Protein AF-A0A845YK27-F1 (afdb_monomer_lite)

Foldseek 3Di:
DDQDAWDWDDPDFQEIETAQEEPVGQAQEPNRVVRVVVVVVVVVVVPRHDYYHYAYYDPHSHPYHDPD

Secondary structure (DSSP, 8-state):
-------EEEEETTEEEEE---SSS-SB-TTHHHHHHHHHHHHHT-TT--EEEEE--SS-S---B---

pLDDT: mean 91.66, std 9.27, range [46.66, 98.0]

Sequence (68 aa):
MGTRELPIKIISDGIASIQIATDESPYEDVGFVPALNKAVEALKAEQTIRSIILEGDHRYFSAGGSRS

Radius of gyration: 12.43 Å; chains: 1; bounding box: 33×20×31 Å

Structure (mmCIF, N/CA/C/O backbone):
data_AF-A0A845YK27-F1
#
_entry.id   AF-A0A845YK27-F1
#
loop_
_atom_site.group_PDB
_atom_site.id
_atom_site.type_symbol
_atom_site.label_atom_id
_atom_site.label_alt_id
_atom_site.label_comp_id
_atom_site.label_asym_id
_atom_site.label_entity_id
_atom_site.label_seq_id
_atom_site.pdbx_PDB_ins_code
_atom_site.Cartn_x
_atom_site.Cartn_y
_atom_site.Cartn_z
_atom_site.occupancy
_atom_site.B_iso_or_equiv
_atom_site.auth_seq_id
_atom_site.auth_comp_id
_atom_site.auth_asym_id
_atom_site.auth_atom_id
_atom_site.pdbx_PDB_model_num
ATOM 1 N N . MET A 1 1 ? 15.212 14.522 -8.243 1.00 46.66 1 MET A N 1
ATOM 2 C CA . MET A 1 1 ? 14.555 13.234 -7.937 1.00 46.66 1 MET A CA 1
ATOM 3 C C . MET A 1 1 ? 13.114 13.540 -7.590 1.00 46.66 1 MET A C 1
ATOM 5 O O . MET A 1 1 ? 12.901 14.318 -6.670 1.00 46.66 1 MET A O 1
ATOM 9 N N . GLY A 1 2 ? 12.153 13.043 -8.370 1.00 54.34 2 GLY A N 1
ATOM 10 C CA . GLY A 1 2 ? 10.739 13.169 -8.011 1.00 54.34 2 GLY A CA 1
ATOM 11 C C . GLY A 1 2 ? 10.469 12.337 -6.762 1.00 54.34 2 GLY A C 1
ATOM 12 O O . GLY A 1 2 ? 10.960 11.217 -6.651 1.00 54.34 2 GLY A O 1
ATOM 13 N N . THR A 1 3 ? 9.758 12.895 -5.792 1.00 66.06 3 THR A N 1
ATOM 14 C CA . THR A 1 3 ? 9.312 12.149 -4.617 1.00 66.06 3 THR A CA 1
ATOM 15 C C . THR A 1 3 ? 8.217 11.183 -5.051 1.00 66.06 3 THR A C 1
ATOM 17 O O . THR A 1 3 ? 7.138 11.628 -5.433 1.00 66.06 3 THR A O 1
ATOM 20 N N . ARG A 1 4 ? 8.499 9.875 -5.026 1.00 85.50 4 ARG A N 1
ATOM 21 C CA . ARG A 1 4 ? 7.470 8.838 -5.171 1.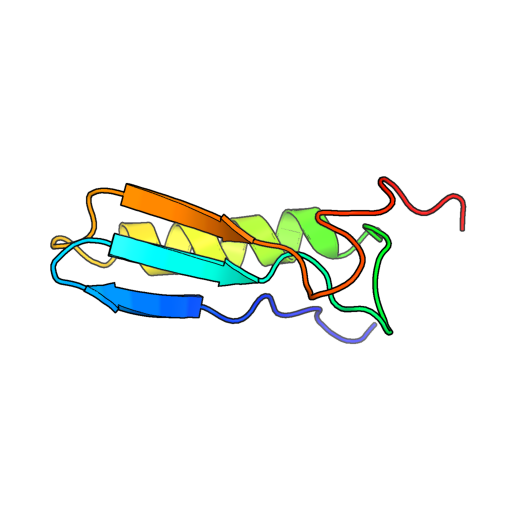00 85.50 4 ARG A CA 1
ATOM 22 C C . ARG A 1 4 ? 6.443 9.018 -4.055 1.00 85.50 4 ARG A C 1
ATOM 24 O O . ARG A 1 4 ? 6.814 9.223 -2.900 1.00 85.50 4 ARG A O 1
ATOM 31 N N . GLU A 1 5 ? 5.169 8.928 -4.401 1.00 90.75 5 GLU A N 1
ATOM 32 C CA . GLU A 1 5 ? 4.069 8.913 -3.440 1.00 90.75 5 GLU A CA 1
ATOM 33 C C . GLU A 1 5 ? 3.275 7.626 -3.633 1.00 90.75 5 GLU A C 1
ATOM 35 O O . GLU A 1 5 ? 3.078 7.184 -4.764 1.00 90.75 5 GLU A O 1
ATOM 40 N N . LEU A 1 6 ? 2.863 7.007 -2.526 1.00 94.31 6 LEU A N 1
ATOM 41 C CA . LEU A 1 6 ? 1.992 5.836 -2.542 1.00 94.31 6 LEU A CA 1
ATOM 42 C C . LEU A 1 6 ? 0.591 6.288 -2.114 1.00 94.31 6 LEU A C 1
ATOM 44 O O . LEU A 1 6 ? 0.439 6.740 -0.974 1.00 94.31 6 LEU A O 1
ATOM 48 N N . PRO A 1 7 ? -0.414 6.231 -3.005 1.00 93.00 7 PRO A N 1
ATOM 49 C CA . PRO A 1 7 ? -1.771 6.650 -2.686 1.00 93.00 7 PRO A CA 1
ATOM 50 C C . PRO A 1 7 ? -2.354 5.847 -1.522 1.00 93.00 7 PRO A C 1
ATOM 52 O O . PRO A 1 7 ? -2.236 4.623 -1.483 1.00 93.00 7 PRO A O 1
ATOM 55 N N . ILE A 1 8 ? -3.022 6.547 -0.604 1.00 95.81 8 ILE A N 1
ATOM 56 C CA . ILE A 1 8 ? -3.791 5.957 0.494 1.00 95.81 8 ILE A CA 1
ATOM 57 C C . ILE A 1 8 ? -5.274 6.130 0.188 1.00 95.81 8 ILE A C 1
ATOM 59 O O . ILE A 1 8 ? -5.716 7.229 -0.155 1.00 95.81 8 ILE A O 1
ATOM 63 N N . LYS A 1 9 ? -6.062 5.075 0.385 1.00 96.19 9 LYS A N 1
ATOM 64 C CA . LYS A 1 9 ? -7.523 5.129 0.304 1.00 96.19 9 LYS A CA 1
ATOM 65 C C . LYS A 1 9 ? -8.141 4.542 1.565 1.00 96.19 9 LYS A C 1
ATOM 67 O O . LYS A 1 9 ? -7.820 3.426 1.954 1.00 96.19 9 LYS A O 1
ATOM 72 N N . ILE A 1 10 ? -9.071 5.262 2.187 1.00 95.06 10 ILE A N 1
ATOM 73 C CA . ILE A 1 10 ? -9.913 4.687 3.242 1.00 95.06 10 ILE A CA 1
ATOM 74 C C . ILE A 1 10 ? -11.045 3.923 2.561 1.00 95.06 10 ILE A C 1
ATOM 76 O O . ILE A 1 10 ? -11.832 4.514 1.820 1.00 95.06 10 ILE A O 1
ATOM 80 N N . ILE A 1 11 ? -11.088 2.605 2.754 1.00 94.19 11 ILE A N 1
ATOM 81 C CA . ILE A 1 11 ? -1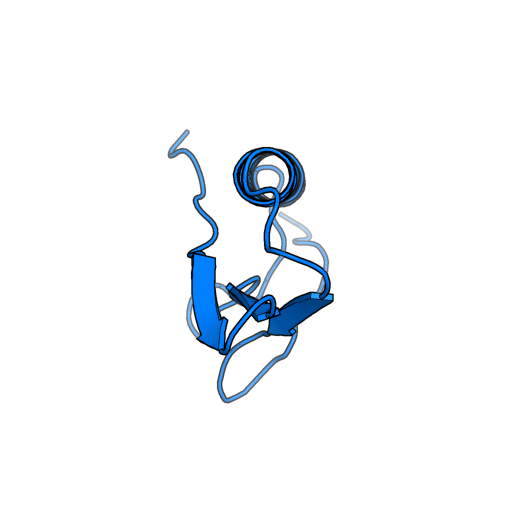2.030 1.725 2.045 1.00 94.19 11 ILE A CA 1
ATOM 82 C C . ILE A 1 11 ? -13.225 1.319 2.911 1.00 94.19 11 ILE A C 1
ATOM 84 O O . ILE A 1 11 ? -14.304 1.074 2.378 1.00 94.19 11 ILE A O 1
ATOM 88 N N . SER A 1 12 ? -13.056 1.285 4.234 1.00 93.25 12 SER A N 1
ATOM 89 C CA . SER A 1 12 ? -14.133 1.092 5.208 1.00 93.25 12 SER A CA 1
ATOM 90 C C . SER A 1 12 ? -13.692 1.560 6.596 1.00 93.25 12 SER A C 1
ATOM 92 O O . SER A 1 12 ? -12.530 1.913 6.803 1.00 93.25 12 SER A O 1
ATOM 94 N N . ASP A 1 13 ? -14.597 1.504 7.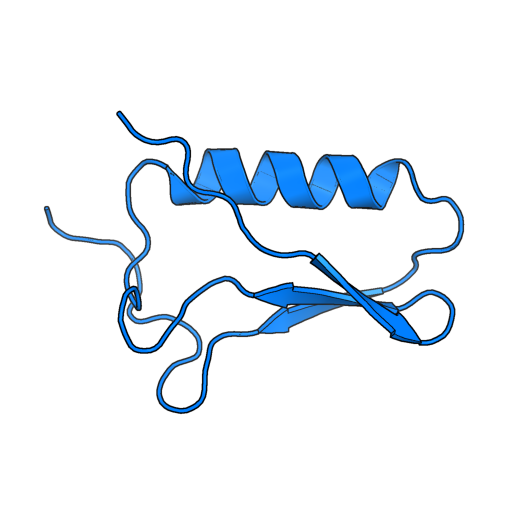573 1.00 93.38 13 ASP A N 1
ATOM 95 C CA . ASP A 1 13 ? -14.316 1.899 8.954 1.00 93.38 13 ASP A CA 1
ATOM 96 C C . ASP A 1 13 ? -13.122 1.140 9.548 1.00 93.38 13 ASP A C 1
ATOM 98 O O . ASP A 1 13 ? -13.178 -0.053 9.856 1.00 93.38 13 ASP A O 1
ATOM 102 N N . GLY A 1 14 ? -12.026 1.873 9.735 1.00 95.94 14 GLY A N 1
ATOM 103 C CA . GLY A 1 14 ? -10.779 1.361 10.286 1.00 95.94 14 GLY A CA 1
ATOM 104 C C . GLY A 1 14 ? -9.938 0.509 9.334 1.00 95.94 14 GLY A C 1
ATOM 105 O O . GLY A 1 14 ? -9.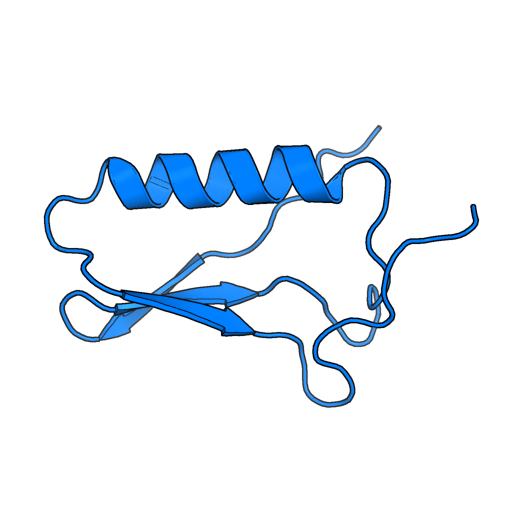000 -0.138 9.803 1.00 95.94 14 GLY A O 1
ATOM 106 N N . ILE A 1 15 ? -10.236 0.508 8.029 1.00 97.25 15 ILE A N 1
ATOM 107 C CA . ILE A 1 15 ? -9.439 -0.183 7.008 1.00 97.25 15 ILE A CA 1
ATOM 108 C C . ILE A 1 15 ? -8.994 0.810 5.932 1.00 97.25 15 ILE A C 1
ATOM 110 O O . ILE A 1 15 ? -9.815 1.470 5.289 1.00 97.25 15 ILE A O 1
ATOM 114 N N . ALA A 1 16 ? -7.683 0.876 5.712 1.00 98.00 16 ALA A N 1
ATOM 115 C CA . ALA A 1 16 ? -7.071 1.636 4.629 1.00 98.00 16 ALA A CA 1
ATOM 116 C C . ALA A 1 16 ? -6.408 0.700 3.612 1.00 98.00 16 ALA A C 1
ATOM 118 O O . ALA A 1 16 ? -5.956 -0.385 3.978 1.00 98.00 16 ALA A O 1
ATOM 119 N N . SER A 1 17 ? -6.307 1.127 2.356 1.00 97.69 17 SER A N 1
ATOM 120 C CA . SER A 1 17 ? -5.436 0.519 1.354 1.00 97.69 17 SER A CA 1
ATOM 121 C C . SER A 1 17 ? -4.304 1.469 0.960 1.00 97.69 17 SER A C 1
ATOM 123 O O . SER A 1 17 ? -4.467 2.693 0.989 1.00 97.69 17 SER A O 1
ATOM 125 N N . ILE A 1 18 ? -3.147 0.895 0.629 1.00 97.75 18 ILE A N 1
ATOM 126 C CA . ILE A 1 18 ? -2.002 1.585 0.033 1.00 97.75 18 ILE A CA 1
ATOM 127 C C . ILE A 1 18 ? -1.695 0.896 -1.293 1.00 97.75 18 ILE A C 1
ATOM 129 O O . ILE A 1 18 ? -1.343 -0.289 -1.298 1.00 97.75 18 ILE A O 1
ATOM 133 N N . GLN A 1 19 ? -1.775 1.640 -2.397 1.00 96.25 19 GLN A N 1
ATOM 134 C CA . GLN A 1 19 ? -1.360 1.128 -3.701 1.00 96.25 19 GLN A CA 1
ATOM 135 C C . GLN A 1 19 ? 0.167 1.212 -3.822 1.00 96.25 19 GLN A C 1
ATOM 137 O O . GLN A 1 19 ? 0.741 2.302 -3.860 1.00 96.25 19 GLN A O 1
ATOM 142 N N . ILE A 1 20 ? 0.836 0.057 -3.844 1.00 95.81 20 ILE A N 1
ATOM 143 C CA . ILE A 1 20 ? 2.302 -0.050 -3.810 1.00 95.81 20 ILE A CA 1
ATOM 144 C C . ILE A 1 20 ? 2.940 -0.126 -5.203 1.00 95.81 20 ILE A C 1
ATOM 146 O O . ILE A 1 20 ? 4.109 0.240 -5.356 1.00 95.81 20 ILE A O 1
ATOM 150 N N . ALA A 1 21 ? 2.174 -0.539 -6.213 1.00 94.25 21 ALA A N 1
ATOM 151 C CA . ALA A 1 21 ? 2.600 -0.673 -7.603 1.00 94.25 21 ALA A CA 1
ATOM 152 C C . ALA A 1 21 ? 1.443 -0.351 -8.564 1.00 94.25 21 ALA A C 1
ATOM 154 O O . ALA A 1 21 ? 0.281 -0.563 -8.216 1.00 94.25 21 ALA A O 1
ATOM 155 N N . THR A 1 22 ? 1.774 0.126 -9.768 1.00 92.69 22 THR A N 1
ATOM 156 C CA . THR A 1 22 ? 0.839 0.224 -10.907 1.00 92.69 22 THR A CA 1
ATOM 157 C C . THR A 1 22 ? 1.335 -0.607 -12.081 1.00 92.69 22 THR A C 1
ATOM 159 O O . THR A 1 22 ? 2.502 -1.008 -12.106 1.00 92.69 22 THR A O 1
ATOM 162 N N . ASP A 1 23 ? 0.484 -0.841 -13.079 1.00 91.75 23 ASP A N 1
ATOM 163 C CA . ASP A 1 23 ? 0.899 -1.521 -14.310 1.00 91.75 23 ASP A CA 1
ATOM 164 C C . ASP A 1 23 ? 2.031 -0.763 -15.049 1.00 91.75 23 ASP A C 1
ATOM 166 O O . ASP A 1 23 ? 2.892 -1.390 -15.674 1.00 91.75 23 ASP A O 1
ATOM 170 N N . GLU A 1 24 ? 2.082 0.572 -14.951 1.00 91.44 24 GLU A N 1
ATOM 171 C CA . GLU A 1 24 ? 3.134 1.426 -15.531 1.00 91.44 24 GLU A CA 1
ATOM 172 C C . GLU A 1 24 ? 4.383 1.535 -14.650 1.00 91.44 24 GLU A C 1
ATOM 174 O O . GLU A 1 24 ? 5.473 1.818 -15.147 1.00 91.44 24 GLU A O 1
ATOM 179 N N . SER A 1 25 ? 4.239 1.339 -13.339 1.00 91.06 25 SER A N 1
ATOM 180 C CA . SER A 1 25 ? 5.330 1.386 -12.360 1.00 91.06 25 SER A CA 1
ATOM 181 C C . SER A 1 25 ? 5.318 0.144 -11.461 1.00 91.06 25 SER A C 1
ATOM 183 O O . SER A 1 25 ? 5.077 0.258 -10.254 1.00 91.06 25 SER A O 1
ATOM 185 N N . PRO A 1 26 ? 5.589 -1.054 -12.022 1.00 93.25 26 PRO A N 1
ATOM 186 C CA . PRO A 1 26 ? 5.441 -2.304 -11.283 1.00 93.25 26 PRO A CA 1
ATOM 187 C C . PRO A 1 26 ? 6.635 -2.617 -10.369 1.00 93.25 26 PRO A C 1
ATOM 189 O O . PRO A 1 26 ? 6.532 -3.502 -9.526 1.00 93.25 26 PRO A O 1
ATOM 192 N N . TYR A 1 27 ? 7.769 -1.926 -10.537 1.00 93.88 27 TYR A N 1
ATOM 193 C CA . TYR A 1 27 ? 9.005 -2.171 -9.787 1.00 93.88 27 TYR A CA 1
ATOM 194 C C . TYR A 1 27 ? 9.177 -1.220 -8.592 1.00 93.88 27 TYR A C 1
ATOM 196 O O . TYR A 1 27 ? 8.738 -0.062 -8.595 1.00 93.88 27 TYR A O 1
ATOM 204 N N . GLU A 1 28 ? 9.881 -1.711 -7.577 1.00 92.62 28 GLU A N 1
ATOM 205 C CA . GLU A 1 28 ? 10.252 -0.977 -6.367 1.00 92.62 28 GLU A CA 1
ATOM 206 C C . GLU A 1 28 ? 11.626 -0.319 -6.563 1.00 92.62 28 GLU A C 1
ATOM 208 O O . GLU A 1 28 ? 12.660 -0.987 -6.598 1.00 92.62 28 GLU A O 1
ATOM 213 N N . ASP A 1 29 ? 11.644 1.001 -6.733 1.00 91.94 29 ASP A N 1
ATOM 214 C CA . ASP A 1 29 ? 12.867 1.801 -6.860 1.00 91.94 29 ASP A CA 1
ATOM 215 C C . ASP A 1 29 ? 13.407 2.267 -5.490 1.00 91.94 29 ASP A C 1
ATOM 217 O O . ASP A 1 29 ? 12.833 2.002 -4.433 1.00 91.94 29 ASP A O 1
ATOM 221 N N . VAL A 1 30 ? 14.514 3.016 -5.496 1.00 92.00 30 VAL A N 1
ATOM 222 C CA . VAL A 1 30 ? 15.139 3.571 -4.278 1.00 92.00 30 VAL A CA 1
ATOM 223 C C . VAL A 1 30 ? 14.224 4.506 -3.468 1.00 92.00 30 VAL A C 1
ATOM 225 O O . VAL A 1 30 ? 14.469 4.738 -2.285 1.00 92.00 30 VAL A O 1
ATOM 228 N N . GLY A 1 31 ? 13.175 5.055 -4.081 1.00 91.75 31 GLY A N 1
ATOM 229 C CA . GLY A 1 31 ? 12.168 5.900 -3.445 1.00 91.75 31 GLY A CA 1
ATOM 230 C C . GLY A 1 31 ? 11.008 5.123 -2.819 1.00 91.75 31 GLY A C 1
ATOM 231 O O . GLY A 1 31 ? 10.225 5.722 -2.081 1.00 91.75 31 GLY A O 1
ATOM 232 N N . PHE A 1 32 ? 10.900 3.811 -3.053 1.00 93.56 32 PHE A N 1
ATOM 233 C CA . PHE A 1 32 ? 9.794 2.990 -2.560 1.00 93.56 32 PHE A CA 1
ATOM 234 C C . PHE A 1 32 ? 9.709 2.948 -1.030 1.00 93.56 32 PHE A C 1
ATOM 236 O O . PHE A 1 32 ? 8.683 3.319 -0.462 1.00 93.56 32 PHE A O 1
ATOM 243 N N . VAL A 1 33 ? 10.790 2.554 -0.348 1.00 94.12 33 VAL A N 1
ATOM 244 C CA . VAL A 1 33 ? 10.797 2.426 1.122 1.00 94.12 33 VAL A CA 1
ATOM 245 C C . VAL A 1 33 ? 10.524 3.769 1.821 1.00 94.12 33 VAL A C 1
ATOM 247 O O . VAL A 1 33 ? 9.669 3.801 2.709 1.00 94.12 33 VAL A O 1
ATOM 250 N N . PRO A 1 34 ? 11.153 4.900 1.429 1.00 95.44 34 PRO A N 1
ATOM 251 C CA . PRO A 1 34 ? 10.790 6.212 1.968 1.00 95.44 34 PRO A CA 1
ATOM 252 C C . PRO A 1 34 ? 9.312 6.575 1.767 1.00 95.44 34 PRO A C 1
ATOM 254 O O . PRO A 1 34 ? 8.682 7.092 2.691 1.00 95.44 34 PRO A O 1
ATOM 257 N N . ALA A 1 35 ? 8.746 6.291 0.589 1.00 95.25 35 ALA A N 1
ATOM 258 C CA . ALA A 1 35 ? 7.347 6.583 0.287 1.00 95.25 35 ALA A CA 1
ATOM 259 C C . ALA A 1 35 ? 6.382 5.710 1.108 1.00 95.25 35 ALA A C 1
ATOM 261 O O . ALA A 1 35 ? 5.401 6.225 1.645 1.00 95.25 35 ALA A O 1
ATOM 262 N N . LEU A 1 36 ? 6.690 4.419 1.275 1.00 96.00 36 LEU A N 1
ATOM 263 C CA . LEU A 1 36 ? 5.915 3.506 2.117 1.00 96.00 36 LEU A CA 1
ATOM 264 C C . LEU A 1 36 ? 5.949 3.926 3.586 1.00 96.00 36 LEU A C 1
ATOM 266 O O . LEU A 1 36 ? 4.900 3.990 4.219 1.00 96.00 36 LEU A O 1
ATOM 270 N N . ASN A 1 37 ? 7.120 4.296 4.110 1.00 96.00 37 ASN A N 1
ATOM 271 C CA . ASN A 1 37 ? 7.235 4.812 5.474 1.00 96.00 37 ASN A CA 1
ATOM 272 C C . ASN A 1 37 ? 6.388 6.076 5.664 1.00 96.00 37 ASN A C 1
ATOM 274 O O . ASN A 1 37 ? 5.645 6.166 6.637 1.00 96.00 37 ASN A O 1
ATOM 278 N N . LYS A 1 38 ? 6.437 7.025 4.718 1.00 96.00 38 LYS A N 1
ATOM 279 C CA . LYS A 1 38 ? 5.594 8.232 4.754 1.00 96.00 38 LYS A CA 1
ATOM 280 C C . LYS A 1 38 ? 4.102 7.873 4.791 1.00 96.00 38 LYS A C 1
ATOM 282 O O . LYS A 1 38 ? 3.365 8.456 5.582 1.00 96.00 38 LYS A O 1
ATOM 287 N N . ALA A 1 39 ? 3.666 6.913 3.973 1.00 96.12 39 ALA A N 1
ATOM 288 C CA . ALA A 1 39 ? 2.270 6.484 3.929 1.00 96.12 39 ALA A CA 1
ATOM 289 C C . ALA A 1 39 ? 1.823 5.786 5.228 1.00 96.12 39 ALA A C 1
ATOM 291 O O . ALA A 1 39 ? 0.755 6.081 5.763 1.00 96.12 39 ALA A O 1
ATOM 292 N N . VAL A 1 40 ? 2.663 4.907 5.780 1.00 95.56 40 VAL A N 1
ATOM 293 C CA . VAL A 1 40 ? 2.386 4.222 7.050 1.00 95.56 40 VAL A CA 1
ATOM 294 C C . VAL A 1 40 ? 2.360 5.207 8.221 1.00 95.56 40 VAL A C 1
ATOM 296 O O . VAL A 1 40 ? 1.473 5.110 9.063 1.00 95.56 40 VAL A O 1
ATOM 299 N N . GLU A 1 41 ? 3.268 6.186 8.279 1.00 95.44 41 GLU A N 1
ATOM 300 C CA . GLU A 1 41 ? 3.243 7.219 9.326 1.00 95.44 41 GLU A CA 1
ATOM 301 C C . GLU A 1 41 ? 1.985 8.092 9.255 1.00 95.44 41 GLU A C 1
ATOM 303 O O . GLU A 1 41 ? 1.411 8.412 10.296 1.00 95.44 41 GLU A O 1
ATOM 308 N N . ALA A 1 42 ? 1.503 8.415 8.049 1.00 94.44 42 ALA A N 1
ATOM 309 C CA . ALA A 1 42 ? 0.230 9.113 7.887 1.00 94.44 42 ALA A CA 1
ATOM 310 C C . ALA A 1 42 ? -0.937 8.295 8.470 1.00 94.44 42 ALA A C 1
ATOM 312 O O . ALA A 1 42 ? -1.756 8.834 9.206 1.00 94.44 42 ALA A O 1
ATOM 313 N N . LEU A 1 43 ? -0.971 6.982 8.222 1.00 94.81 43 LEU A N 1
ATOM 314 C CA . LEU A 1 43 ? -2.006 6.095 8.767 1.00 94.81 43 LEU A CA 1
ATOM 315 C C . LEU A 1 43 ? -1.874 5.854 10.274 1.00 94.81 43 LEU A C 1
ATOM 317 O O . LEU A 1 43 ? -2.882 5.668 10.946 1.00 94.81 43 LEU A O 1
ATOM 321 N N . LYS A 1 44 ? -0.661 5.885 10.835 1.00 93.12 44 LYS A N 1
ATOM 322 C CA . LYS A 1 44 ? -0.448 5.781 12.290 1.00 93.12 44 LYS A CA 1
ATOM 323 C C . LYS A 1 44 ? -1.029 6.968 13.059 1.00 93.12 44 LYS A C 1
ATOM 325 O O . LYS A 1 44 ? -1.390 6.805 14.222 1.00 93.12 44 LYS A O 1
ATOM 330 N N . ALA A 1 45 ? -1.099 8.147 12.439 1.00 91.38 45 ALA A N 1
ATOM 331 C CA . ALA A 1 45 ? -1.730 9.320 13.041 1.00 91.38 45 ALA A CA 1
ATOM 332 C C . ALA A 1 45 ? -3.266 9.190 13.118 1.00 91.38 45 ALA A C 1
ATOM 334 O O . ALA A 1 45 ? -3.899 9.856 13.940 1.00 91.38 45 ALA A O 1
ATOM 335 N N . GLU A 1 46 ? -3.857 8.303 12.315 1.00 91.75 46 GLU A N 1
ATOM 336 C CA . GLU A 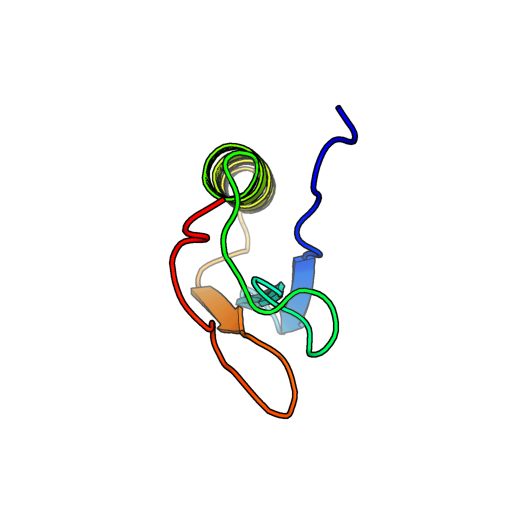1 46 ? -5.294 8.044 12.271 1.00 91.75 46 GLU A CA 1
ATOM 337 C C . GLU A 1 46 ? -5.699 6.988 13.313 1.00 91.75 46 GLU A C 1
ATOM 339 O O . GLU A 1 46 ? -5.594 5.782 13.093 1.00 91.75 46 GLU A O 1
ATOM 344 N N . GLN A 1 47 ? -6.226 7.432 14.460 1.00 91.31 47 GLN A N 1
ATOM 345 C CA . GLN A 1 47 ? -6.570 6.554 15.596 1.00 91.31 47 GLN A CA 1
ATOM 346 C C . GLN A 1 47 ? -7.650 5.498 15.292 1.00 91.31 47 GLN A C 1
ATOM 348 O O . GLN A 1 47 ? -7.868 4.579 16.082 1.00 91.31 47 GLN A O 1
ATOM 353 N N . THR A 1 48 ? -8.369 5.638 14.180 1.00 94.94 48 THR A N 1
ATOM 354 C CA . THR A 1 48 ? -9.452 4.731 13.786 1.00 94.94 48 THR A CA 1
ATOM 355 C C . THR A 1 48 ? -8.961 3.548 12.956 1.00 94.94 48 THR A C 1
ATOM 357 O O . THR A 1 48 ? -9.667 2.538 12.883 1.00 94.94 48 THR A O 1
ATOM 360 N N . ILE A 1 49 ? -7.770 3.642 12.354 1.00 96.94 49 ILE A N 1
ATOM 361 C CA . ILE A 1 49 ? -7.224 2.616 11.467 1.00 96.94 49 ILE A CA 1
ATOM 362 C C . ILE A 1 49 ? -6.699 1.435 12.279 1.00 96.94 49 ILE A C 1
ATOM 364 O O . ILE A 1 49 ? -5.903 1.571 13.203 1.00 96.94 49 ILE A O 1
ATOM 368 N N . ARG A 1 50 ? -7.168 0.243 11.914 1.00 95.81 50 ARG A N 1
ATOM 369 C CA . ARG A 1 50 ? -6.851 -1.037 12.562 1.00 95.81 50 ARG A CA 1
ATOM 370 C C . ARG A 1 50 ? -6.287 -2.060 11.585 1.00 95.81 50 ARG A C 1
ATOM 372 O O . ARG A 1 50 ? -5.754 -3.085 12.003 1.00 95.81 50 ARG A O 1
ATOM 379 N N . SER A 1 51 ? -6.431 -1.825 10.285 1.00 96.56 51 SER A N 1
ATOM 380 C CA . SER A 1 51 ? -5.947 -2.723 9.241 1.00 96.56 51 SER A CA 1
ATOM 381 C C . SER A 1 51 ? -5.506 -1.934 8.017 1.00 96.56 51 SER A C 1
ATOM 383 O O . SER A 1 51 ? -6.117 -0.926 7.659 1.00 96.56 51 SER A O 1
ATOM 385 N N . ILE A 1 52 ? -4.441 -2.415 7.381 1.00 97.38 52 ILE A N 1
ATOM 386 C CA . ILE A 1 52 ? -3.892 -1.851 6.151 1.00 97.38 52 ILE A CA 1
ATOM 387 C C . ILE A 1 52 ? -3.839 -2.970 5.117 1.00 97.38 52 ILE A C 1
ATOM 389 O O . ILE A 1 52 ? -3.292 -4.040 5.385 1.00 97.38 52 ILE A O 1
ATOM 393 N N . ILE A 1 53 ? -4.402 -2.713 3.944 1.00 97.19 53 ILE A N 1
ATOM 394 C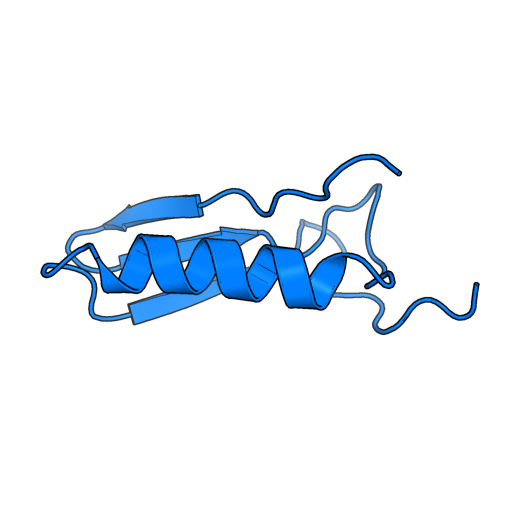 CA . ILE A 1 53 ? -4.267 -3.555 2.763 1.00 97.19 53 ILE A CA 1
ATOM 395 C C . ILE A 1 53 ? -3.148 -2.970 1.913 1.00 97.19 53 ILE A C 1
ATOM 397 O O . ILE A 1 53 ? -3.173 -1.792 1.566 1.00 97.19 53 ILE A O 1
ATOM 401 N N . LEU A 1 54 ? -2.162 -3.791 1.579 1.00 97.00 54 LEU A N 1
ATOM 402 C CA . LEU A 1 54 ? -1.207 -3.454 0.532 1.00 97.00 54 LEU A CA 1
ATOM 403 C C . LEU A 1 54 ? -1.733 -4.053 -0.762 1.00 97.00 54 LEU A C 1
ATOM 405 O O . LEU A 1 54 ? -2.058 -5.241 -0.799 1.00 97.00 54 LEU A O 1
ATOM 409 N N . GLU A 1 55 ? -1.831 -3.237 -1.801 1.00 96.31 55 GLU A N 1
ATOM 410 C CA . GLU A 1 55 ? -2.354 -3.663 -3.094 1.00 96.31 55 GLU A CA 1
ATOM 411 C C . GLU A 1 55 ? -1.434 -3.218 -4.224 1.00 96.31 55 GLU A C 1
ATOM 413 O O . GLU A 1 55 ? -0.873 -2.124 -4.199 1.00 96.31 55 GLU A O 1
ATOM 418 N N . GLY A 1 56 ? -1.262 -4.089 -5.212 1.00 94.50 56 GLY A N 1
ATOM 419 C CA . GLY A 1 56 ? -0.766 -3.667 -6.514 1.00 94.50 56 GLY A CA 1
ATOM 420 C C . GLY A 1 56 ? -1.930 -3.306 -7.423 1.00 94.50 56 GLY A C 1
ATOM 421 O O . GLY A 1 56 ? -3.024 -2.978 -6.966 1.00 94.50 56 GLY A O 1
ATOM 422 N N . ASP A 1 57 ? -1.695 -3.406 -8.717 1.00 92.88 57 ASP A N 1
ATOM 423 C CA . ASP A 1 57 ? -2.679 -3.087 -9.742 1.00 92.88 57 ASP A CA 1
ATOM 424 C C . ASP A 1 57 ? -3.139 -4.362 -10.462 1.00 92.88 57 ASP A C 1
ATOM 426 O O . ASP A 1 57 ? -2.841 -5.481 -10.034 1.00 92.88 57 ASP A O 1
ATOM 430 N N . HIS A 1 58 ? -3.902 -4.210 -11.540 1.00 91.88 58 HIS A N 1
ATOM 431 C CA . HIS A 1 58 ? -4.589 -5.301 -12.228 1.00 91.88 58 HIS A CA 1
ATOM 432 C C . HIS A 1 58 ? -3.674 -6.478 -12.596 1.00 91.88 58 HIS A C 1
ATOM 434 O O . HIS A 1 58 ? -4.105 -7.630 -12.495 1.00 91.88 58 HIS A O 1
ATOM 440 N N . ARG A 1 59 ? -2.437 -6.223 -13.050 1.00 91.00 59 ARG A N 1
ATOM 441 C CA . ARG A 1 59 ? -1.542 -7.294 -13.523 1.00 91.00 59 ARG A CA 1
ATOM 442 C C . ARG A 1 59 ? -0.598 -7.820 -12.456 1.00 91.00 59 ARG A C 1
ATOM 444 O O . ARG A 1 59 ? -0.241 -8.997 -12.506 1.00 91.00 59 ARG A O 1
ATOM 451 N N . TYR A 1 60 ? -0.164 -6.972 -11.528 1.00 89.69 60 TYR A N 1
ATOM 452 C CA . TYR A 1 60 ? 0.901 -7.308 -10.589 1.00 89.69 60 TYR A CA 1
ATOM 453 C C . TYR A 1 60 ? 0.631 -6.727 -9.208 1.00 89.69 60 TYR A C 1
ATOM 455 O O . TYR A 1 60 ? 0.305 -5.552 -9.075 1.00 89.69 60 TYR A O 1
ATOM 463 N N . PHE A 1 61 ? 0.888 -7.530 -8.173 1.00 94.56 61 PHE A N 1
ATOM 464 C CA . PHE A 1 61 ? 1.044 -7.018 -6.811 1.00 94.56 61 PHE A CA 1
ATOM 465 C C . PHE A 1 61 ? 2.299 -6.131 -6.697 1.00 94.56 61 PHE A C 1
ATOM 467 O O . PHE A 1 61 ? 2.232 -4.997 -6.241 1.00 94.56 61 PHE A O 1
ATOM 474 N N . SER A 1 62 ? 3.439 -6.663 -7.143 1.00 94.81 62 SER A N 1
ATOM 475 C CA . SER A 1 62 ? 4.727 -5.985 -7.323 1.00 94.81 62 SER A CA 1
ATOM 476 C C . SER A 1 62 ? 5.594 -6.870 -8.228 1.00 94.81 62 SER A C 1
ATOM 478 O O . SER A 1 62 ? 5.501 -8.099 -8.161 1.00 94.81 62 SER A O 1
ATOM 480 N N . ALA A 1 63 ? 6.431 -6.271 -9.074 1.00 94.38 63 ALA A N 1
ATOM 481 C CA . ALA A 1 63 ? 7.467 -6.973 -9.837 1.00 94.38 63 ALA A CA 1
ATOM 482 C C . ALA A 1 63 ? 8.800 -7.090 -9.063 1.00 94.38 63 ALA A C 1
ATOM 484 O O . ALA A 1 63 ? 9.778 -7.629 -9.587 1.00 94.38 63 ALA A O 1
ATOM 485 N N . GLY A 1 64 ? 8.830 -6.623 -7.810 1.00 93.38 64 GLY A N 1
ATOM 486 C CA . GLY A 1 64 ? 9.982 -6.649 -6.915 1.00 93.38 64 GLY A CA 1
ATOM 487 C C . GLY A 1 64 ? 10.942 -5.475 -7.117 1.00 93.38 64 GLY A C 1
ATOM 488 O O . GLY A 1 64 ? 10.641 -4.498 -7.806 1.00 93.38 64 GLY A O 1
ATOM 489 N N . GLY A 1 65 ? 12.119 -5.582 -6.496 1.00 91.38 65 GLY A N 1
ATOM 490 C CA . GLY A 1 65 ? 13.156 -4.552 -6.545 1.00 91.38 65 GLY A CA 1
ATOM 491 C C . GLY A 1 65 ? 13.637 -4.259 -7.965 1.00 91.38 65 GLY A C 1
ATOM 492 O O . GLY A 1 65 ? 13.974 -5.173 -8.726 1.00 91.38 65 GLY A O 1
ATOM 493 N N . SER A 1 66 ? 13.713 -2.974 -8.309 1.00 88.75 66 SER A N 1
ATOM 494 C CA . SER A 1 66 ? 14.352 -2.534 -9.544 1.00 88.75 66 SER A CA 1
ATOM 495 C C . SER A 1 66 ? 15.837 -2.904 -9.532 1.00 88.75 66 SER A C 1
ATOM 497 O O . SER A 1 66 ? 16.523 -2.758 -8.522 1.00 88.75 66 SER A O 1
ATOM 499 N N . ARG A 1 67 ? 16.347 -3.379 -10.674 1.00 75.31 67 ARG A N 1
ATOM 500 C CA . ARG A 1 67 ? 17.781 -3.665 -10.888 1.00 75.31 67 ARG A CA 1
ATOM 501 C C . ARG A 1 67 ? 18.556 -2.472 -11.460 1.00 75.31 67 ARG A C 1
ATOM 503 O O . ARG A 1 67 ? 19.719 -2.635 -11.819 1.00 75.31 67 ARG A O 1
ATOM 510 N N . SER A 1 68 ? 17.878 -1.335 -11.619 1.00 63.94 68 SER A N 1
ATOM 511 C CA . SER A 1 68 ? 18.420 -0.078 -12.149 1.00 63.94 68 SER A CA 1
ATOM 512 C C . SER A 1 68 ? 19.376 0.599 -11.181 1.00 63.94 68 SER A C 1
ATOM 514 O O . SER A 1 68 ? 18.962 0.742 -10.007 1.00 63.94 68 SER A O 1
#